Protein AF-A0A661CQ89-F1 (afdb_monomer_lite)

Foldseek 3Di:
DPPQQFDDDDLVPDDDDPDVVLSVLSVVLSVLLVVLLVLLVVQVVDPDDDPVSLVVNLVSLVVSLVSLVVSLVVVLVVCVVVVPVCSVVVNVVSVVVSVLSVVLSVVCVVPVDSVSVNCCSGPPPPD

Structure (mmCIF, N/CA/C/O backbone):
data_AF-A0A661CQ89-F1
#
_entry.id   AF-A0A661CQ89-F1
#
loop_
_atom_site.group_PDB
_atom_site.id
_atom_site.type_symbol
_atom_site.label_atom_id
_atom_site.label_alt_id
_atom_site.label_comp_id
_atom_site.label_asym_id
_atom_site.label_entity_id
_atom_site.label_seq_id
_atom_site.pdbx_PDB_ins_code
_atom_site.Cartn_x
_atom_site.Cartn_y
_atom_site.Cartn_z
_atom_site.occupancy
_atom_site.B_iso_or_equiv
_atom_site.auth_seq_id
_atom_site.auth_comp_id
_atom_site.auth_asym_id
_atom_site.auth_atom_id
_atom_site.pdbx_PDB_model_num
ATOM 1 N N . MET A 1 1 ? 3.550 -19.348 -20.493 1.00 33.25 1 MET A N 1
ATOM 2 C CA . MET A 1 1 ? 2.764 -18.120 -20.273 1.00 33.25 1 MET A CA 1
ATOM 3 C C . MET A 1 1 ? 1.531 -18.512 -19.484 1.00 33.25 1 MET A C 1
ATOM 5 O O . MET A 1 1 ? 0.533 -18.912 -20.067 1.00 33.25 1 MET A O 1
ATOM 9 N N . THR A 1 2 ? 1.651 -18.551 -18.161 1.00 31.69 2 THR A N 1
ATOM 10 C CA . THR A 1 2 ? 0.507 -18.714 -17.262 1.00 31.69 2 THR A CA 1
ATOM 11 C C . THR A 1 2 ? -0.196 -17.372 -17.202 1.00 31.69 2 THR A C 1
ATOM 13 O O . THR A 1 2 ? 0.396 -16.372 -16.814 1.00 31.69 2 THR A O 1
ATOM 16 N N . THR A 1 3 ? -1.432 -17.326 -17.677 1.00 38.25 3 THR A N 1
ATOM 17 C CA . THR A 1 3 ? -2.304 -16.169 -17.514 1.00 38.25 3 THR A CA 1
ATOM 18 C C . THR A 1 3 ? -2.627 -16.090 -16.022 1.00 38.25 3 THR A C 1
ATOM 20 O O . THR A 1 3 ? -3.509 -16.807 -15.559 1.00 38.25 3 THR A O 1
ATOM 23 N N . SER A 1 4 ? -1.855 -15.324 -15.243 1.00 46.94 4 SER A N 1
ATOM 24 C CA . SER A 1 4 ? -2.225 -15.032 -13.855 1.00 46.94 4 SER A CA 1
ATOM 25 C C . SER A 1 4 ? -3.585 -14.348 -13.881 1.00 46.94 4 SER A C 1
ATOM 27 O O . SER A 1 4 ? -3.779 -13.352 -14.584 1.00 46.94 4 SER A O 1
ATOM 29 N N . THR A 1 5 ? -4.555 -14.938 -13.189 1.00 48.75 5 THR A N 1
ATOM 30 C CA . THR A 1 5 ? -5.896 -14.379 -13.036 1.00 48.75 5 THR A CA 1
ATOM 31 C C . THR A 1 5 ? -5.768 -13.074 -12.261 1.00 48.75 5 THR A C 1
ATOM 33 O O . THR A 1 5 ? -5.693 -13.096 -11.041 1.00 48.75 5 THR A O 1
ATOM 36 N N . ARG A 1 6 ? -5.698 -11.938 -12.964 1.00 60.28 6 ARG A N 1
ATOM 37 C CA . ARG A 1 6 ? -5.668 -10.617 -12.327 1.00 60.28 6 ARG A CA 1
ATOM 38 C C . ARG A 1 6 ? -6.976 -10.411 -11.566 1.00 60.28 6 ARG A C 1
ATOM 40 O O . ARG A 1 6 ? -8.046 -10.477 -12.179 1.00 60.28 6 ARG A O 1
ATOM 47 N N . ILE A 1 7 ? -6.899 -10.156 -10.262 1.00 62.41 7 ILE A N 1
ATOM 48 C CA . ILE A 1 7 ? -8.059 -9.727 -9.479 1.00 62.41 7 ILE A CA 1
ATOM 49 C C . ILE A 1 7 ? -8.592 -8.417 -10.081 1.00 62.41 7 ILE A C 1
ATOM 51 O O . ILE A 1 7 ? -7.861 -7.442 -10.251 1.00 62.41 7 ILE A O 1
ATOM 55 N N . ILE A 1 8 ? -9.879 -8.400 -10.446 1.00 59.06 8 ILE A N 1
ATOM 56 C CA . ILE A 1 8 ? -10.571 -7.168 -10.839 1.00 59.06 8 ILE A CA 1
ATOM 57 C C . ILE A 1 8 ? -11.064 -6.500 -9.558 1.00 59.06 8 ILE A C 1
ATOM 59 O O . ILE A 1 8 ? -12.026 -6.953 -8.941 1.00 59.06 8 ILE A O 1
ATOM 63 N N . LEU A 1 9 ? -10.395 -5.416 -9.181 1.00 66.50 9 LEU A N 1
ATOM 64 C CA . LEU A 1 9 ? -10.698 -4.619 -7.998 1.00 66.50 9 LEU A CA 1
ATOM 65 C C . LEU A 1 9 ? -11.879 -3.682 -8.268 1.00 66.50 9 LEU A C 1
ATOM 67 O O . LEU A 1 9 ? -11.762 -2.738 -9.055 1.00 66.50 9 LEU A O 1
ATOM 71 N N . ASN A 1 10 ? -13.009 -3.917 -7.602 1.00 66.38 10 ASN A N 1
ATOM 72 C CA . ASN A 1 10 ? -14.182 -3.048 -7.660 1.00 66.38 10 ASN A CA 1
ATOM 73 C C . ASN A 1 10 ? -14.523 -2.546 -6.257 1.00 66.38 10 ASN A C 1
ATOM 75 O O . ASN A 1 10 ? -14.658 -3.341 -5.338 1.00 66.38 10 ASN A O 1
ATOM 79 N N . ALA A 1 11 ? -14.738 -1.240 -6.097 1.00 70.00 11 ALA A N 1
ATOM 80 C CA . ALA A 1 11 ? -15.145 -0.662 -4.811 1.00 70.00 11 ALA A CA 1
ATOM 81 C C . ALA A 1 11 ? -16.410 -1.291 -4.230 1.00 70.00 11 ALA A C 1
ATOM 83 O O . ALA A 1 11 ? -16.524 -1.445 -3.019 1.00 70.00 11 ALA A O 1
ATOM 84 N N . ASP A 1 12 ? -17.310 -1.741 -5.099 1.00 69.69 12 ASP A N 1
ATOM 85 C CA . ASP A 1 12 ? -18.550 -2.400 -4.704 1.00 69.69 12 ASP A CA 1
ATOM 86 C C . ASP A 1 12 ? -18.333 -3.767 -4.022 1.00 69.69 12 ASP A C 1
ATOM 88 O O . ASP A 1 12 ? -19.281 -4.321 -3.467 1.00 69.69 12 ASP A O 1
ATOM 92 N N . THR A 1 13 ? -17.115 -4.332 -4.056 1.00 71.06 13 THR A N 1
ATOM 93 C CA . THR A 1 13 ? -16.781 -5.580 -3.345 1.00 71.06 13 THR A CA 1
ATOM 94 C C . THR A 1 13 ? -16.258 -5.347 -1.932 1.00 71.06 13 THR A C 1
ATOM 96 O O . THR A 1 13 ? -16.167 -6.311 -1.174 1.00 71.06 13 THR A O 1
ATOM 99 N N . ILE A 1 14 ? -15.930 -4.105 -1.556 1.00 77.50 14 ILE A N 1
ATOM 100 C CA . ILE A 1 14 ? -15.524 -3.775 -0.187 1.00 77.50 14 ILE A CA 1
ATOM 101 C C . ILE A 1 14 ? -16.781 -3.539 0.665 1.00 77.50 14 ILE A C 1
ATOM 103 O O . ILE A 1 14 ? -17.638 -2.734 0.282 1.00 77.50 14 ILE A O 1
ATOM 107 N N . PRO A 1 15 ? -16.921 -4.212 1.826 1.00 79.44 15 PRO A N 1
ATOM 108 C CA . PRO A 1 15 ? -18.024 -3.961 2.741 1.00 79.44 15 PRO A CA 1
ATOM 109 C C . PRO A 1 15 ? -18.091 -2.487 3.141 1.00 79.44 15 PRO A C 1
ATOM 111 O O . PRO A 1 15 ? -17.122 -1.911 3.634 1.00 79.44 15 PRO A O 1
ATOM 114 N N . ARG A 1 16 ? -19.264 -1.877 2.954 1.00 86.44 16 ARG A N 1
ATOM 115 C CA . ARG A 1 16 ? -19.502 -0.519 3.435 1.00 86.44 16 ARG A CA 1
ATOM 116 C C . ARG A 1 16 ? -19.736 -0.514 4.937 1.00 86.44 16 ARG A C 1
ATOM 118 O O . ARG A 1 16 ? -20.432 -1.378 5.467 1.00 86.44 16 ARG A O 1
ATOM 125 N N . VAL A 1 17 ? -19.211 0.513 5.588 1.00 85.44 17 VAL A N 1
ATOM 126 C CA . VAL A 1 17 ? -19.436 0.800 7.008 1.00 85.44 17 VAL A CA 1
ATOM 127 C C . VAL A 1 17 ? -20.270 2.069 7.170 1.00 85.44 17 VAL A C 1
ATOM 129 O O . VAL A 1 17 ? -20.392 2.865 6.239 1.00 85.44 17 VAL A O 1
ATOM 132 N N . ASP A 1 18 ? -20.823 2.293 8.361 1.00 86.75 18 ASP A N 1
ATOM 133 C CA . ASP A 1 18 ? -21.682 3.455 8.652 1.00 86.75 18 ASP A CA 1
ATOM 134 C C . ASP A 1 18 ? -20.931 4.802 8.651 1.00 86.75 18 ASP A C 1
ATOM 136 O O . ASP A 1 18 ? -21.538 5.865 8.775 1.00 86.75 18 ASP A O 1
ATOM 140 N N . ILE A 1 19 ? -19.603 4.773 8.526 1.00 85.69 19 ILE A N 1
ATOM 141 C CA . ILE A 1 19 ? -18.739 5.948 8.595 1.00 85.69 19 ILE A CA 1
ATOM 142 C C . ILE A 1 19 ? -18.254 6.308 7.186 1.00 85.69 19 ILE A C 1
ATOM 144 O O . ILE A 1 19 ? -17.402 5.634 6.608 1.00 85.69 19 ILE A O 1
ATOM 148 N N . ASP A 1 20 ? -18.771 7.410 6.640 1.00 88.94 20 ASP A N 1
ATOM 149 C CA . ASP A 1 20 ? -18.501 7.833 5.258 1.00 88.94 20 ASP A CA 1
ATOM 150 C C . ASP A 1 20 ? -17.017 8.035 4.951 1.00 88.94 20 ASP A C 1
ATOM 152 O O . ASP A 1 20 ? -16.572 7.693 3.856 1.00 88.94 20 ASP A O 1
ATOM 156 N N . PHE A 1 21 ? -16.231 8.555 5.901 1.00 87.81 21 PHE A N 1
ATOM 157 C CA . PHE A 1 21 ? -14.807 8.763 5.646 1.00 87.81 21 PHE A CA 1
ATOM 158 C C . PHE A 1 21 ? -14.079 7.430 5.397 1.00 87.81 21 PHE A C 1
ATOM 160 O O . PHE A 1 21 ? -13.241 7.393 4.507 1.00 87.81 21 PHE A O 1
ATOM 167 N N . MET A 1 22 ? -14.415 6.353 6.124 1.00 89.06 22 MET A N 1
ATOM 168 C CA . MET A 1 22 ? -13.784 5.035 5.944 1.00 89.06 22 MET A CA 1
ATOM 169 C C . MET A 1 22 ? -14.117 4.472 4.561 1.00 89.06 22 MET A C 1
ATOM 171 O O . MET A 1 22 ? -13.233 4.027 3.838 1.00 89.06 22 MET A O 1
ATOM 175 N N . ASN A 1 23 ? -15.383 4.591 4.141 1.00 90.44 23 ASN A N 1
ATOM 176 C CA . ASN A 1 23 ? -15.796 4.196 2.794 1.00 90.44 23 ASN A CA 1
ATOM 177 C C . ASN A 1 23 ? -15.014 4.956 1.712 1.00 90.44 23 ASN A C 1
ATOM 179 O O . ASN A 1 23 ? -14.566 4.353 0.742 1.00 90.44 23 ASN A O 1
ATOM 183 N N . ASN A 1 24 ? -14.840 6.271 1.874 1.00 91.62 24 ASN A N 1
ATOM 184 C CA . ASN A 1 24 ? -14.078 7.076 0.920 1.00 91.62 24 ASN A CA 1
ATOM 185 C C . ASN A 1 24 ? -12.599 6.669 0.898 1.00 91.62 24 ASN A C 1
ATOM 187 O O . ASN A 1 24 ? -12.035 6.540 -0.183 1.00 91.62 24 ASN A O 1
ATOM 191 N N . THR A 1 25 ? -11.995 6.410 2.061 1.00 92.44 25 THR A N 1
ATOM 192 C CA . THR A 1 25 ? -10.606 5.944 2.165 1.00 92.44 25 THR A CA 1
ATOM 193 C C . THR A 1 25 ? -10.399 4.601 1.459 1.00 92.44 25 THR A C 1
ATOM 195 O O . THR A 1 25 ? -9.451 4.476 0.690 1.00 92.44 25 THR A O 1
ATOM 198 N N . HIS A 1 26 ? -11.319 3.642 1.596 1.00 90.62 26 HIS A N 1
ATOM 199 C CA . HIS A 1 26 ? -11.249 2.379 0.847 1.00 90.62 26 HIS A CA 1
ATOM 200 C C . HIS A 1 26 ? -11.355 2.575 -0.674 1.00 90.62 26 HIS A C 1
ATOM 202 O O . HIS A 1 26 ? -10.652 1.921 -1.443 1.00 90.62 26 HIS A O 1
ATOM 208 N N . VAL A 1 27 ? -12.221 3.487 -1.135 1.00 91.38 27 VAL A N 1
ATOM 209 C CA . VAL A 1 27 ? -12.324 3.811 -2.569 1.00 91.38 27 VAL A CA 1
ATOM 210 C C . VAL A 1 27 ? -11.034 4.450 -3.077 1.00 91.38 27 VAL A C 1
ATOM 212 O O . VAL A 1 27 ? -10.553 4.075 -4.144 1.00 91.38 27 VAL A O 1
ATOM 215 N N . GLU A 1 28 ? -10.466 5.394 -2.324 1.00 92.75 28 GLU A N 1
ATOM 216 C CA . GLU A 1 28 ? -9.181 6.015 -2.657 1.00 92.75 28 GLU A CA 1
ATOM 217 C C . GLU A 1 28 ? -8.081 4.963 -2.809 1.00 92.75 28 GLU A C 1
ATOM 219 O O . GLU A 1 28 ? -7.351 4.998 -3.799 1.00 92.75 28 GLU A O 1
ATOM 224 N N . GLU A 1 29 ? -7.998 4.011 -1.878 1.00 92.38 29 GLU A N 1
ATOM 225 C CA . GLU A 1 29 ? -6.998 2.944 -1.911 1.00 92.38 29 GLU A CA 1
ATOM 226 C C . GLU A 1 29 ? -7.143 2.063 -3.160 1.00 92.38 29 GLU A C 1
ATOM 228 O O . GLU A 1 29 ? -6.165 1.831 -3.872 1.00 92.38 29 GLU A O 1
ATOM 233 N N . ILE A 1 30 ? -8.368 1.660 -3.518 1.00 91.56 30 ILE A N 1
ATOM 234 C CA . ILE A 1 30 ? -8.617 0.907 -4.758 1.00 91.56 30 ILE A CA 1
ATOM 235 C C . ILE A 1 30 ? -8.137 1.665 -5.991 1.00 91.56 30 ILE A C 1
ATOM 237 O O . ILE A 1 30 ? -7.546 1.062 -6.889 1.00 91.56 30 ILE A O 1
ATOM 241 N N . GLU A 1 31 ? -8.397 2.968 -6.075 1.00 92.56 31 GLU A N 1
ATOM 242 C CA . GLU A 1 31 ? -7.938 3.754 -7.218 1.00 92.56 31 GLU A CA 1
ATOM 243 C C . GLU A 1 31 ? -6.406 3.862 -7.244 1.00 92.56 31 GLU A C 1
ATOM 245 O O . GLU A 1 31 ? -5.815 3.741 -8.318 1.00 92.56 31 GLU A O 1
ATOM 250 N N . MET A 1 32 ? -5.737 3.982 -6.088 1.00 94.88 32 MET A N 1
ATOM 251 C CA . MET A 1 32 ? -4.268 3.926 -6.025 1.00 94.88 32 MET A CA 1
ATOM 252 C C . MET A 1 32 ? -3.726 2.593 -6.547 1.00 94.88 32 MET A C 1
ATOM 254 O O . MET A 1 32 ? -2.815 2.589 -7.379 1.00 94.88 32 MET A O 1
ATOM 258 N N . VAL A 1 33 ? -4.314 1.469 -6.131 1.00 93.69 33 VAL A N 1
ATOM 259 C CA . VAL A 1 33 ? -3.873 0.138 -6.571 1.00 93.69 33 VAL A CA 1
ATOM 260 C C . VAL A 1 33 ? -4.180 -0.104 -8.047 1.00 93.69 33 VAL A C 1
ATOM 262 O O . VAL A 1 33 ? -3.370 -0.702 -8.752 1.00 93.69 33 VAL A O 1
ATOM 265 N N . LYS A 1 34 ? -5.301 0.407 -8.571 1.00 92.44 34 LYS A N 1
ATOM 266 C CA . LYS A 1 34 ? -5.596 0.352 -10.012 1.00 92.44 34 LYS A CA 1
ATOM 267 C C . LYS A 1 34 ? -4.554 1.095 -10.837 1.00 92.44 34 LYS A C 1
ATOM 269 O O . LYS A 1 34 ? -4.129 0.576 -11.869 1.00 92.44 34 LYS A O 1
ATOM 274 N N . GLU A 1 35 ? -4.155 2.295 -10.418 1.00 94.50 35 GLU A N 1
ATOM 275 C CA . GLU A 1 35 ? -3.110 3.046 -11.119 1.00 94.50 35 GLU A CA 1
ATOM 276 C C . GLU A 1 35 ? -1.753 2.338 -11.020 1.00 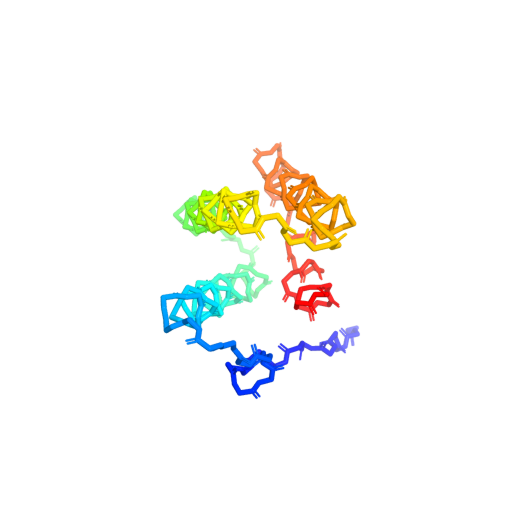94.50 35 GLU A C 1
ATOM 278 O O . GLU A 1 35 ? -1.100 2.144 -12.047 1.00 94.50 35 GLU A O 1
ATOM 283 N N . LEU A 1 36 ? -1.372 1.839 -9.837 1.00 96.06 36 LEU A N 1
ATOM 284 C CA . LEU A 1 36 ? -0.166 1.021 -9.675 1.00 96.06 36 LEU A CA 1
ATOM 285 C C . LEU A 1 36 ? -0.200 -0.224 -10.573 1.00 96.06 36 LEU A C 1
ATOM 287 O O . LEU A 1 36 ? 0.776 -0.516 -11.256 1.00 96.06 36 LEU A O 1
ATOM 291 N N . GLY A 1 37 ? -1.330 -0.928 -10.645 1.00 94.25 37 GLY A N 1
ATOM 292 C CA . GLY A 1 37 ? -1.495 -2.105 -11.496 1.00 94.25 37 GLY A CA 1
ATOM 293 C C . GLY A 1 37 ? -1.279 -1.805 -12.983 1.00 94.25 37 GLY A C 1
ATOM 294 O O . GLY A 1 37 ? -0.699 -2.621 -13.699 1.00 94.25 37 GLY A O 1
ATOM 295 N N . LYS A 1 38 ? -1.677 -0.619 -13.465 1.00 94.50 38 LYS A N 1
ATOM 296 C CA . LYS A 1 38 ? -1.372 -0.194 -14.844 1.00 94.50 38 LYS A CA 1
ATOM 297 C C . LYS A 1 38 ? 0.129 0.012 -15.046 1.00 94.50 38 LYS A C 1
ATOM 299 O O . LYS A 1 38 ? 0.651 -0.435 -16.066 1.00 94.50 38 LYS A O 1
ATOM 304 N N . LEU A 1 39 ? 0.807 0.648 -14.088 1.00 95.88 39 LEU A N 1
ATOM 305 C CA . LEU A 1 39 ? 2.258 0.860 -14.136 1.00 95.88 39 LEU A CA 1
ATOM 306 C C . LEU A 1 39 ? 3.014 -0.473 -14.127 1.00 95.88 39 LEU A C 1
ATOM 308 O O . LEU A 1 39 ? 3.885 -0.684 -14.964 1.00 95.88 39 LEU A O 1
ATOM 312 N N . VAL A 1 40 ? 2.632 -1.399 -13.243 1.00 95.19 40 VAL A N 1
ATOM 313 C CA . VAL A 1 40 ? 3.221 -2.744 -13.151 1.00 95.19 40 VAL A CA 1
ATOM 314 C C . VAL A 1 40 ? 3.042 -3.507 -14.463 1.00 95.19 40 VAL A C 1
ATOM 316 O O . VAL A 1 40 ? 4.009 -4.050 -14.991 1.00 95.19 40 VAL A O 1
ATOM 319 N N . ALA A 1 41 ? 1.833 -3.504 -15.035 1.00 93.00 41 ALA A N 1
ATOM 320 C CA . ALA A 1 41 ? 1.578 -4.176 -16.306 1.00 93.00 41 ALA A CA 1
ATOM 321 C C . ALA A 1 41 ? 2.414 -3.578 -17.453 1.00 93.00 41 ALA A C 1
ATOM 323 O O . ALA A 1 41 ? 3.012 -4.324 -18.225 1.00 93.00 41 ALA A O 1
ATOM 324 N N . ALA A 1 42 ? 2.503 -2.246 -17.538 1.00 92.94 42 ALA A N 1
ATOM 325 C CA . ALA A 1 42 ? 3.327 -1.574 -18.540 1.00 92.94 42 ALA A CA 1
ATOM 326 C C . ALA A 1 42 ? 4.824 -1.888 -18.368 1.00 92.94 42 ALA A C 1
ATOM 328 O O . ALA A 1 42 ? 5.522 -2.127 -19.353 1.00 92.94 42 ALA A O 1
ATOM 329 N N . TYR A 1 43 ? 5.304 -1.945 -17.122 1.00 94.75 43 TYR A N 1
ATOM 330 C CA . TYR A 1 43 ? 6.688 -2.286 -16.796 1.00 94.75 43 TYR A CA 1
ATOM 331 C C . TYR A 1 43 ? 7.037 -3.725 -17.196 1.00 94.75 43 TYR A C 1
ATOM 333 O O . TYR A 1 43 ? 8.104 -3.952 -17.759 1.00 94.75 43 TYR A O 1
ATOM 341 N N . GLN A 1 44 ? 6.132 -4.685 -16.968 1.00 92.25 44 GLN A N 1
ATOM 342 C CA . GLN A 1 44 ? 6.313 -6.084 -17.383 1.00 92.25 44 GLN A CA 1
ATOM 343 C C . GLN A 1 44 ? 6.322 -6.263 -18.909 1.00 92.25 44 GLN A C 1
ATOM 345 O O . GLN A 1 44 ? 7.057 -7.107 -19.424 1.00 92.25 44 GLN A O 1
ATOM 350 N N . ASP A 1 45 ? 5.526 -5.476 -19.636 1.00 91.06 45 ASP A N 1
ATOM 351 C CA . ASP A 1 45 ? 5.469 -5.524 -21.103 1.00 91.06 45 ASP A CA 1
ATOM 352 C C . ASP A 1 45 ? 6.677 -4.822 -21.767 1.00 91.06 45 ASP A C 1
ATOM 354 O O . ASP A 1 45 ? 6.927 -4.995 -22.966 1.00 91.06 45 ASP A O 1
ATOM 358 N N . SER A 1 46 ? 7.451 -4.039 -21.006 1.00 89.75 46 SER A N 1
ATOM 359 C CA . SER A 1 46 ? 8.624 -3.314 -21.498 1.00 89.75 46 SER A CA 1
ATOM 360 C C . SER A 1 46 ? 9.862 -4.209 -21.578 1.00 89.75 46 SER A C 1
ATOM 362 O O . SER A 1 46 ? 10.314 -4.790 -20.595 1.00 89.75 46 SER A O 1
ATOM 364 N N . ALA A 1 47 ? 10.483 -4.276 -22.760 1.00 86.50 47 ALA A N 1
ATOM 365 C CA . ALA A 1 47 ? 11.718 -5.040 -22.955 1.00 86.50 47 ALA A CA 1
ATOM 366 C C . ALA A 1 47 ? 12.925 -4.437 -22.212 1.00 86.50 47 ALA A C 1
ATOM 368 O O . ALA A 1 47 ? 13.850 -5.169 -21.868 1.00 86.50 47 ALA A O 1
ATOM 369 N N . MET A 1 48 ? 12.932 -3.114 -22.006 1.00 90.25 48 MET A N 1
ATOM 370 C CA . MET A 1 48 ? 13.945 -2.379 -21.243 1.00 90.25 48 MET A CA 1
ATOM 371 C C . MET A 1 48 ? 13.272 -1.204 -20.520 1.00 90.25 48 MET A C 1
ATOM 373 O O . MET A 1 48 ? 13.154 -0.126 -21.112 1.00 90.25 48 MET A O 1
ATOM 377 N N . PRO A 1 49 ? 12.834 -1.397 -19.266 1.00 90.69 49 PRO A N 1
ATOM 378 C CA . PRO A 1 49 ? 12.224 -0.336 -18.482 1.00 90.69 49 PRO A CA 1
ATOM 379 C C . PRO A 1 49 ? 13.177 0.841 -18.259 1.00 90.69 49 PRO A C 1
ATOM 381 O O . PRO A 1 49 ? 14.384 0.680 -18.055 1.00 90.69 49 PRO A O 1
ATOM 384 N N . THR A 1 50 ? 12.629 2.045 -18.310 1.00 95.12 50 THR A N 1
ATOM 385 C CA . THR A 1 50 ? 13.353 3.292 -18.095 1.00 95.12 50 THR A CA 1
ATOM 386 C C . THR A 1 50 ? 13.430 3.637 -16.611 1.00 95.12 50 THR A C 1
ATOM 388 O O . THR A 1 50 ? 12.572 3.268 -15.814 1.00 95.12 50 THR A O 1
ATOM 391 N N . ILE A 1 51 ? 14.419 4.458 -16.245 1.00 95.19 51 ILE A N 1
ATOM 392 C CA . ILE A 1 51 ? 14.540 5.011 -14.885 1.00 95.19 51 ILE A CA 1
ATOM 393 C C . ILE A 1 51 ? 13.270 5.785 -14.484 1.00 95.19 51 ILE A C 1
ATOM 395 O O . ILE A 1 51 ? 12.903 5.796 -13.313 1.00 95.19 51 ILE A O 1
ATOM 399 N N . SER A 1 52 ? 12.592 6.428 -15.444 1.00 96.25 52 SER A N 1
ATOM 400 C CA . SER A 1 52 ? 11.337 7.141 -15.176 1.00 96.25 52 SER A CA 1
ATOM 401 C C . SER A 1 52 ? 10.234 6.177 -14.750 1.00 96.25 52 SER A C 1
ATOM 403 O O . SER A 1 52 ? 9.612 6.402 -13.719 1.00 96.25 52 SER A O 1
ATOM 405 N N . GLU A 1 53 ? 10.044 5.080 -15.486 1.00 94.88 53 GLU A N 1
ATOM 406 C CA . GLU A 1 53 ? 9.042 4.056 -15.158 1.00 94.88 53 GLU A CA 1
ATOM 407 C C . GLU A 1 53 ? 9.342 3.393 -13.807 1.00 94.88 53 GLU A C 1
ATOM 409 O O . GLU A 1 53 ? 8.440 3.231 -12.987 1.00 94.88 53 GLU A O 1
ATOM 414 N N . THR A 1 54 ? 10.617 3.092 -13.519 1.00 96.81 54 THR A N 1
ATOM 415 C CA . THR A 1 54 ? 11.028 2.595 -12.196 1.00 96.81 54 THR A CA 1
ATOM 416 C C . THR A 1 54 ? 10.649 3.588 -11.089 1.00 96.81 54 THR A C 1
ATOM 418 O O . THR A 1 54 ? 10.057 3.201 -10.085 1.00 96.81 54 THR A O 1
ATOM 421 N N . ASN A 1 55 ? 10.929 4.883 -11.276 1.00 97.81 55 ASN A N 1
ATOM 422 C CA . ASN A 1 55 ? 10.616 5.914 -10.283 1.00 97.81 55 ASN A CA 1
ATOM 423 C C . ASN A 1 55 ? 9.109 6.134 -10.092 1.00 97.81 55 ASN A C 1
ATOM 425 O O . ASN A 1 55 ? 8.686 6.493 -8.993 1.00 97.81 55 ASN A O 1
ATOM 429 N N . GLU A 1 56 ? 8.295 5.970 -11.135 1.00 98.00 56 GLU A N 1
ATOM 430 C CA . GLU A 1 56 ? 6.833 6.081 -11.042 1.00 98.00 56 GLU A CA 1
ATOM 431 C C . GLU A 1 56 ? 6.235 4.955 -10.192 1.00 98.00 56 GLU A C 1
ATOM 433 O O . GLU A 1 56 ? 5.372 5.216 -9.348 1.00 98.00 56 GLU A O 1
ATOM 438 N N . ILE A 1 57 ? 6.737 3.726 -10.348 1.00 98.00 57 ILE A N 1
ATOM 439 C CA . ILE A 1 57 ? 6.349 2.593 -9.498 1.00 98.00 57 ILE A CA 1
ATOM 440 C C . ILE A 1 57 ? 6.785 2.836 -8.054 1.00 98.00 57 ILE A C 1
ATOM 442 O O . ILE A 1 57 ? 5.959 2.703 -7.154 1.00 98.00 57 ILE A O 1
ATOM 446 N N . THR A 1 58 ? 8.035 3.260 -7.826 1.00 98.38 58 THR A N 1
ATOM 447 C CA . THR A 1 58 ? 8.536 3.573 -6.475 1.00 98.38 58 THR A CA 1
ATOM 448 C C . THR A 1 58 ? 7.645 4.591 -5.767 1.00 98.38 58 THR A C 1
ATOM 450 O O . THR A 1 58 ? 7.168 4.330 -4.667 1.00 98.38 58 THR A O 1
ATOM 453 N N . GLN A 1 59 ? 7.344 5.718 -6.419 1.00 98.50 59 GLN A N 1
ATOM 454 C CA . GLN A 1 59 ? 6.486 6.756 -5.838 1.00 98.50 59 GLN A CA 1
ATOM 455 C C . GLN A 1 59 ? 5.059 6.259 -5.582 1.00 98.50 59 GLN A C 1
ATOM 457 O O . GLN A 1 59 ? 4.446 6.635 -4.584 1.00 98.50 59 GLN A O 1
ATOM 462 N N . SER A 1 60 ? 4.516 5.424 -6.471 1.00 98.38 60 SER A N 1
ATOM 463 C CA . SER A 1 60 ? 3.165 4.873 -6.313 1.00 98.38 60 SER A CA 1
ATOM 464 C C . SER A 1 60 ? 3.082 3.894 -5.140 1.00 98.38 60 SER A C 1
ATOM 466 O O . SER A 1 60 ? 2.126 3.951 -4.372 1.00 98.38 60 SER A O 1
ATOM 468 N N . LEU A 1 61 ? 4.102 3.051 -4.962 1.00 98.44 61 LEU A N 1
ATOM 469 C CA . LEU A 1 61 ? 4.222 2.126 -3.834 1.00 98.44 61 LEU A CA 1
ATOM 470 C C . LEU A 1 61 ? 4.373 2.855 -2.499 1.00 98.44 61 LEU A C 1
ATOM 472 O O . LEU A 1 61 ? 3.663 2.543 -1.548 1.00 98.44 61 LEU A O 1
ATOM 476 N N . GLU A 1 62 ? 5.260 3.849 -2.434 1.00 98.44 62 GLU A N 1
ATOM 477 C CA . GLU A 1 62 ? 5.469 4.659 -1.227 1.00 98.44 62 GLU A CA 1
ATOM 478 C C . GLU A 1 62 ? 4.202 5.426 -0.844 1.00 98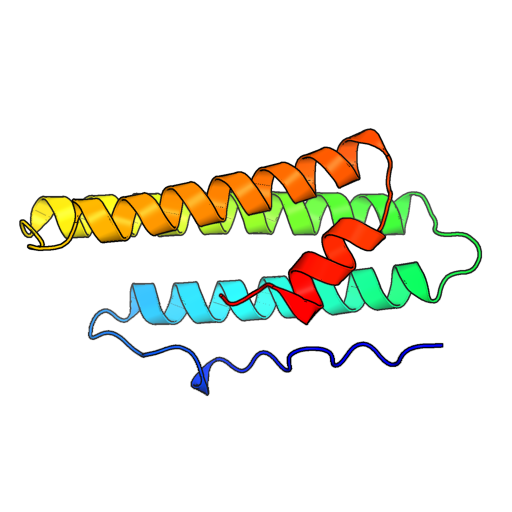.44 62 GLU A C 1
ATOM 480 O O . GLU A 1 62 ? 3.816 5.452 0.324 1.00 98.44 62 GLU A O 1
ATOM 485 N N . LYS A 1 63 ? 3.516 6.007 -1.836 1.00 98.50 63 LYS A N 1
ATOM 486 C CA . LYS A 1 63 ? 2.251 6.709 -1.619 1.00 98.50 63 LYS A CA 1
ATOM 487 C C . LYS A 1 63 ? 1.166 5.772 -1.099 1.00 98.50 63 LYS A C 1
ATOM 489 O O . LYS A 1 63 ? 0.420 6.168 -0.207 1.00 98.50 63 LYS A O 1
ATOM 494 N N . TRP A 1 64 ? 1.058 4.572 -1.667 1.00 98.00 64 TRP A N 1
ATOM 495 C CA . TRP A 1 64 ? 0.080 3.592 -1.215 1.00 98.00 64 TRP A CA 1
ATOM 496 C C . TRP A 1 64 ? 0.390 3.154 0.222 1.00 98.00 64 TRP A C 1
ATOM 498 O O . TRP A 1 64 ? -0.491 3.256 1.065 1.00 98.00 64 TRP A O 1
ATOM 508 N N . LEU A 1 65 ? 1.646 2.814 0.543 1.00 98.38 65 LEU A N 1
ATOM 509 C CA . LEU A 1 65 ? 2.040 2.405 1.899 1.00 98.38 65 LEU A CA 1
ATOM 510 C C . LEU A 1 65 ? 1.724 3.490 2.931 1.00 98.38 65 LEU A C 1
ATOM 512 O O . LEU A 1 65 ? 1.086 3.218 3.943 1.00 98.38 65 LEU A O 1
ATOM 516 N N . GLN A 1 66 ? 2.091 4.737 2.635 1.00 98.38 66 GLN A N 1
ATOM 517 C CA . GLN A 1 66 ? 1.798 5.867 3.512 1.00 98.38 66 GLN A CA 1
ATOM 518 C C . GLN A 1 66 ? 0.285 6.087 3.702 1.00 98.38 66 GLN A C 1
ATOM 520 O O . GLN A 1 66 ? -0.158 6.498 4.778 1.00 98.38 66 GLN A O 1
ATOM 525 N N . HIS A 1 67 ? -0.518 5.866 2.657 1.00 97.50 67 HIS A N 1
ATOM 526 C CA . HIS A 1 67 ? -1.975 5.988 2.737 1.00 97.50 67 HIS A CA 1
ATOM 527 C C . HIS A 1 67 ? -2.572 4.899 3.632 1.00 97.50 67 HIS A C 1
ATOM 529 O O . HIS A 1 67 ? -3.321 5.238 4.550 1.00 97.50 67 HIS A O 1
ATOM 535 N N . THR A 1 68 ? -2.171 3.640 3.443 1.00 96.75 68 THR A N 1
ATOM 536 C CA . THR A 1 68 ? -2.623 2.496 4.247 1.00 96.75 68 THR A CA 1
ATOM 537 C C . THR A 1 68 ? -2.213 2.639 5.719 1.00 96.75 68 THR A C 1
ATOM 539 O O . THR A 1 68 ? -3.032 2.422 6.612 1.00 96.75 68 THR A O 1
ATOM 542 N N . GLU A 1 69 ? -0.990 3.104 6.009 1.00 98.25 69 GLU A N 1
ATOM 543 C CA . GLU A 1 69 ? -0.543 3.408 7.380 1.00 98.25 69 GLU A CA 1
ATOM 544 C C . GLU A 1 69 ? -1.455 4.443 8.058 1.00 98.25 69 GLU A C 1
ATOM 546 O O . GLU A 1 69 ? -1.943 4.228 9.172 1.00 98.25 69 GLU A O 1
ATOM 551 N N . ALA A 1 70 ? -1.727 5.558 7.373 1.00 97.44 70 ALA A N 1
ATOM 552 C CA . ALA A 1 70 ? -2.564 6.633 7.901 1.00 97.44 70 ALA A CA 1
ATOM 553 C C . ALA A 1 70 ? -4.036 6.215 8.057 1.00 97.44 70 ALA A C 1
ATOM 555 O O . ALA A 1 70 ? -4.725 6.666 8.982 1.00 97.44 70 ALA A O 1
ATOM 556 N N . HIS A 1 71 ? -4.530 5.368 7.151 1.00 95.62 71 HIS A N 1
ATOM 557 C CA . HIS A 1 71 ? -5.859 4.773 7.222 1.00 95.62 71 HIS A CA 1
ATOM 558 C C . HIS A 1 71 ? -5.985 3.903 8.475 1.00 95.62 71 HIS A C 1
ATOM 560 O O . HIS A 1 71 ? -6.811 4.215 9.341 1.00 95.62 71 HIS A O 1
ATOM 566 N N . PHE A 1 72 ? -5.116 2.906 8.643 1.00 96.69 72 PHE A N 1
ATOM 567 C CA . PHE A 1 72 ? -5.150 2.010 9.799 1.00 96.69 72 PHE A CA 1
ATOM 568 C C . PHE A 1 72 ? -4.903 2.736 11.123 1.00 96.69 72 PHE A C 1
ATOM 570 O O . PHE A 1 72 ? -5.560 2.426 12.118 1.00 96.69 72 PHE A O 1
ATOM 577 N N . GLU A 1 73 ? -4.020 3.740 11.172 1.00 97.62 73 GLU A N 1
ATOM 578 C CA . GLU A 1 73 ? -3.814 4.551 12.379 1.00 97.62 73 GLU A CA 1
ATOM 579 C C . GLU A 1 73 ? -5.112 5.244 12.826 1.00 97.62 73 GLU A C 1
ATOM 581 O O . GLU A 1 73 ? -5.455 5.255 14.020 1.00 97.62 73 GLU A O 1
ATOM 586 N N . ARG A 1 74 ? -5.862 5.800 11.869 1.00 95.88 74 ARG A N 1
ATOM 587 C CA . ARG A 1 74 ? -7.126 6.486 12.139 1.00 95.88 74 ARG A CA 1
ATOM 588 C C . ARG A 1 74 ? -8.201 5.513 12.613 1.00 95.88 74 ARG A C 1
ATOM 590 O O . ARG A 1 74 ? -8.869 5.805 13.605 1.00 95.88 74 ARG A O 1
ATOM 597 N N . GLU A 1 75 ? -8.350 4.364 11.960 1.00 95.44 75 GLU A N 1
ATOM 598 C CA . GLU A 1 75 ? -9.313 3.343 12.391 1.00 95.44 75 GLU A CA 1
ATOM 599 C C . GLU A 1 75 ? -8.970 2.787 13.770 1.00 95.44 75 GLU A C 1
ATOM 601 O O . GLU A 1 75 ? -9.829 2.738 14.651 1.00 95.44 75 GLU A O 1
ATOM 606 N N . ASN A 1 76 ? -7.696 2.468 14.003 1.00 97.19 76 ASN A N 1
ATOM 607 C CA . ASN A 1 76 ? -7.211 2.004 15.296 1.00 97.19 76 ASN A CA 1
ATOM 608 C C . ASN A 1 76 ? -7.499 3.020 16.408 1.00 97.19 76 ASN A C 1
ATOM 610 O O . ASN A 1 76 ? -7.873 2.637 17.517 1.00 97.19 76 ASN A O 1
ATOM 614 N N . THR A 1 77 ? -7.366 4.316 16.122 1.00 96.81 77 THR A N 1
ATOM 615 C CA . THR A 1 77 ? -7.715 5.382 17.070 1.00 96.81 77 THR A CA 1
ATOM 616 C C . THR A 1 77 ? -9.206 5.384 17.389 1.00 96.81 77 THR A C 1
ATOM 618 O O . THR A 1 77 ? -9.565 5.310 18.563 1.00 96.81 77 THR A O 1
ATOM 621 N N . LEU A 1 78 ? -10.069 5.365 16.373 1.00 94.88 78 LEU A N 1
ATOM 622 C CA . LEU A 1 78 ? -11.522 5.368 16.562 1.00 94.88 78 LEU A CA 1
ATOM 623 C C . LEU A 1 78 ? -12.020 4.116 17.288 1.00 94.88 78 LEU A C 1
ATOM 625 O O . LEU A 1 78 ? -12.839 4.213 18.200 1.00 94.88 78 LEU A O 1
ATOM 629 N N . MET A 1 79 ? -11.493 2.941 16.938 1.00 95.88 79 MET A N 1
ATOM 630 C CA . MET A 1 79 ? -11.832 1.687 17.610 1.00 95.88 79 MET A CA 1
ATOM 631 C C . MET A 1 79 ? -11.485 1.726 19.102 1.00 95.88 79 MET A C 1
ATOM 633 O O . MET A 1 79 ? -12.273 1.257 19.925 1.00 95.88 79 MET A O 1
ATOM 637 N N . ARG A 1 80 ? -10.335 2.308 19.473 1.00 97.38 80 ARG A N 1
ATOM 638 C CA . ARG A 1 80 ? -9.963 2.500 20.884 1.00 97.38 80 ARG A CA 1
ATOM 639 C C . ARG A 1 80 ? -10.899 3.478 21.589 1.00 97.38 80 ARG A C 1
ATOM 641 O O . ARG A 1 80 ? -11.333 3.186 22.700 1.00 97.38 80 ARG A O 1
ATOM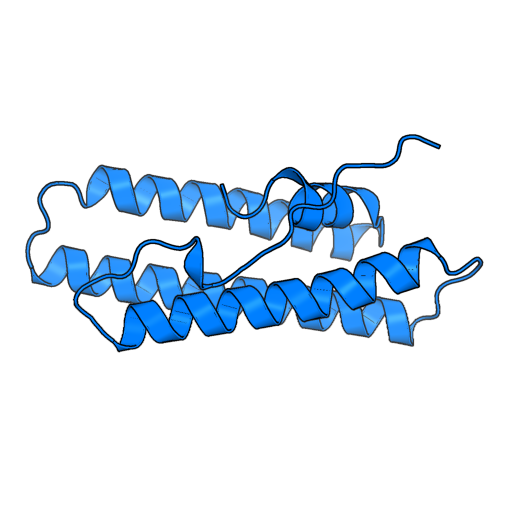 648 N N . GLU A 1 81 ? -11.238 4.599 20.953 1.00 96.75 81 GLU A N 1
ATOM 649 C CA . GLU A 1 81 ? -12.127 5.623 21.524 1.00 96.75 81 GLU A CA 1
ATOM 650 C C . GLU A 1 81 ? -13.513 5.068 21.878 1.00 96.75 81 GLU A C 1
ATOM 652 O O . GLU A 1 81 ? -14.078 5.423 22.915 1.00 96.75 81 GLU A O 1
ATOM 657 N N . ILE A 1 82 ? -14.039 4.152 21.062 1.00 95.38 82 ILE A N 1
ATOM 658 C CA . ILE A 1 82 ? -15.354 3.536 21.288 1.00 95.38 82 ILE A CA 1
ATOM 659 C C . ILE A 1 82 ? -15.296 2.218 22.073 1.00 95.38 82 ILE A C 1
ATOM 661 O O . ILE A 1 82 ? -16.334 1.589 22.269 1.00 95.38 82 ILE A O 1
ATOM 665 N N . ASN A 1 83 ? -14.116 1.793 22.540 1.00 96.75 83 ASN A N 1
ATOM 666 C CA . ASN A 1 83 ? -13.892 0.486 23.175 1.00 96.75 83 ASN A CA 1
ATOM 667 C C . ASN A 1 83 ? -14.420 -0.678 22.320 1.00 96.75 83 ASN A C 1
ATOM 669 O O . ASN A 1 83 ? -15.145 -1.552 22.804 1.00 96.75 83 ASN A O 1
ATOM 673 N N . PHE A 1 84 ? -14.080 -0.670 21.030 1.00 96.00 84 PHE A N 1
ATOM 674 C CA . PHE A 1 84 ? -14.535 -1.677 20.084 1.00 96.00 84 PHE A CA 1
ATOM 675 C C . PHE A 1 84 ? -14.145 -3.090 20.564 1.00 96.00 84 PHE A C 1
ATOM 677 O O . PHE A 1 84 ? -12.952 -3.359 20.741 1.00 96.00 84 PHE A O 1
ATOM 684 N N . PRO A 1 85 ? -15.110 -4.013 20.774 1.00 96.38 85 PRO A N 1
ATOM 685 C CA . PRO A 1 85 ? -14.847 -5.272 21.477 1.00 96.38 85 PRO A CA 1
ATOM 686 C C . PRO A 1 85 ? -13.769 -6.164 20.853 1.00 96.38 85 PRO A C 1
ATOM 688 O O . PRO A 1 85 ? -13.118 -6.917 21.573 1.00 96.38 85 PRO A O 1
ATOM 691 N N . VAL A 1 86 ? -13.572 -6.087 19.532 1.00 95.94 86 VAL A N 1
ATOM 692 C CA . VAL A 1 86 ? -12.604 -6.917 18.793 1.00 95.94 86 VAL A CA 1
ATOM 693 C C . VAL A 1 86 ? -11.378 -6.132 18.312 1.00 95.94 86 VAL A C 1
ATOM 695 O O . VAL A 1 86 ? -10.665 -6.599 17.429 1.00 95.94 86 VAL A O 1
ATOM 698 N N . TYR A 1 87 ? -11.098 -4.972 18.923 1.00 97.06 87 TYR A N 1
ATOM 699 C CA . TYR A 1 87 ? -9.968 -4.101 18.572 1.00 97.06 87 TYR A CA 1
ATOM 700 C C . TYR A 1 87 ? -8.641 -4.857 18.428 1.00 97.06 87 TYR A C 1
ATOM 702 O O . TYR A 1 87 ? -7.986 -4.712 17.408 1.00 97.06 87 TYR A O 1
ATOM 710 N N . LEU A 1 88 ? -8.271 -5.694 19.407 1.00 96.56 88 LEU A N 1
ATOM 711 C CA . LEU A 1 88 ? -6.973 -6.388 19.403 1.00 96.56 88 LEU A CA 1
ATOM 712 C C . LEU A 1 88 ? -6.791 -7.329 18.209 1.00 96.56 88 LEU A C 1
ATOM 714 O O . LEU A 1 88 ? -5.678 -7.486 17.724 1.00 96.56 88 LEU A O 1
ATOM 718 N N . VAL A 1 89 ? -7.874 -7.969 17.764 1.00 97.12 89 VAL A N 1
ATOM 719 C CA . VAL A 1 89 ? -7.829 -8.842 16.587 1.00 97.12 89 VAL A CA 1
ATOM 720 C C . VAL A 1 89 ? -7.706 -7.978 15.338 1.00 97.12 89 VAL A C 1
ATOM 722 O O . VAL A 1 89 ? -6.803 -8.187 14.542 1.00 97.12 89 VAL A O 1
ATOM 725 N N . HIS A 1 90 ? -8.556 -6.958 15.209 1.00 95.69 90 HIS A N 1
ATOM 726 C CA . HIS A 1 90 ? -8.584 -6.104 14.024 1.00 95.69 90 HIS A CA 1
ATOM 727 C C . HIS A 1 90 ? -7.279 -5.318 13.819 1.00 95.69 90 HIS A C 1
ATOM 729 O O . HIS A 1 90 ? -6.755 -5.278 12.713 1.00 95.69 90 HIS A O 1
ATOM 735 N N . SER A 1 91 ? -6.695 -4.761 14.885 1.00 97.38 91 SER A N 1
ATOM 736 C CA . SER A 1 91 ? -5.396 -4.087 14.791 1.00 97.38 91 SER A CA 1
ATOM 737 C C . SER A 1 91 ? -4.258 -5.049 14.440 1.00 97.38 91 SER A C 1
ATOM 739 O O . SER A 1 91 ? -3.298 -4.631 13.808 1.00 97.38 91 SER A O 1
ATOM 741 N N . GLY A 1 92 ? -4.361 -6.326 14.825 1.00 97.69 92 GLY A N 1
ATOM 742 C CA . GLY A 1 92 ? -3.400 -7.352 14.416 1.00 97.69 92 GLY A CA 1
ATOM 743 C C . GLY A 1 92 ? -3.450 -7.639 12.913 1.00 97.69 92 GLY A C 1
ATOM 744 O O . GLY A 1 92 ? -2.404 -7.784 12.289 1.00 97.69 92 GLY A O 1
ATOM 745 N N . GLU A 1 93 ? -4.640 -7.646 12.307 1.00 96.25 93 GLU A N 1
ATOM 746 C CA . GLU A 1 93 ? -4.780 -7.768 10.846 1.00 96.25 93 GLU A CA 1
ATOM 747 C C . GLU A 1 93 ? -4.173 -6.552 10.120 1.00 96.25 93 GLU A C 1
ATOM 749 O O . GLU A 1 93 ? -3.480 -6.718 9.117 1.00 96.25 93 GLU A O 1
ATOM 754 N N . HIS A 1 94 ? -4.342 -5.340 10.670 1.00 96.69 94 HIS A N 1
ATOM 755 C CA . HIS A 1 94 ? -3.675 -4.133 10.164 1.00 96.69 94 HIS A CA 1
ATOM 756 C C . HIS A 1 94 ? -2.146 -4.257 10.186 1.00 96.69 94 HIS A C 1
ATOM 758 O O . HIS A 1 94 ? -1.485 -3.933 9.200 1.00 96.69 94 HIS A O 1
ATOM 764 N N . GLU A 1 95 ? -1.578 -4.736 11.295 1.00 98.06 95 GLU A N 1
ATOM 765 C CA . GLU A 1 95 ? -0.131 -4.946 11.432 1.00 98.06 95 GLU A CA 1
ATOM 766 C C . GLU A 1 95 ? 0.388 -5.972 10.414 1.00 98.06 95 GLU A C 1
ATOM 768 O O . GLU A 1 95 ? 1.374 -5.710 9.728 1.00 98.06 95 GLU A O 1
ATOM 773 N N . ILE A 1 96 ? -0.310 -7.101 10.242 1.00 96.69 96 ILE A N 1
ATOM 774 C CA . ILE A 1 96 ? 0.061 -8.137 9.266 1.00 96.69 96 ILE A CA 1
ATOM 775 C C . ILE A 1 96 ? 0.039 -7.585 7.835 1.00 96.69 96 ILE A C 1
ATOM 777 O O . ILE A 1 96 ? 0.971 -7.833 7.067 1.00 96.69 96 ILE A O 1
ATOM 781 N N . ALA A 1 97 ? -1.007 -6.840 7.471 1.00 95.69 97 ALA A N 1
ATOM 782 C CA . ALA A 1 97 ? -1.130 -6.249 6.143 1.00 95.69 97 ALA A CA 1
ATOM 783 C C . ALA A 1 97 ? -0.016 -5.223 5.867 1.00 95.69 97 ALA A C 1
ATOM 785 O O . ALA A 1 97 ? 0.609 -5.272 4.804 1.00 95.69 97 ALA A O 1
ATOM 786 N N . LEU A 1 98 ? 0.290 -4.346 6.833 1.00 97.69 98 LEU A N 1
ATOM 787 C CA . LEU A 1 98 ? 1.377 -3.368 6.714 1.00 97.69 98 LEU A CA 1
ATOM 788 C C . LEU A 1 98 ? 2.751 -4.029 6.610 1.00 97.69 98 LEU A C 1
ATOM 790 O O . LEU A 1 98 ? 3.551 -3.625 5.768 1.00 97.69 98 LEU A O 1
ATOM 794 N N . ASP A 1 99 ? 3.021 -5.066 7.404 1.00 97.88 99 ASP A N 1
ATOM 795 C CA . ASP A 1 99 ? 4.292 -5.793 7.346 1.00 97.88 99 ASP A CA 1
ATOM 796 C C . ASP A 1 99 ? 4.503 -6.451 5.974 1.00 97.88 99 ASP A C 1
ATOM 798 O O . ASP A 1 99 ? 5.597 -6.384 5.401 1.00 97.88 99 ASP A O 1
ATOM 802 N N . GLN A 1 100 ? 3.452 -7.057 5.410 1.00 97.00 100 GLN A N 1
ATOM 803 C CA . GLN A 1 100 ? 3.498 -7.630 4.062 1.00 97.00 100 GLN A CA 1
ATOM 804 C C . GLN A 1 100 ? 3.769 -6.554 3.008 1.00 97.00 100 GLN A C 1
ATOM 806 O O . GLN A 1 100 ? 4.665 -6.710 2.174 1.00 97.00 100 GLN A O 1
ATOM 811 N N . MET A 1 101 ? 3.026 -5.451 3.072 1.00 97.56 101 MET A N 1
ATOM 812 C CA . MET 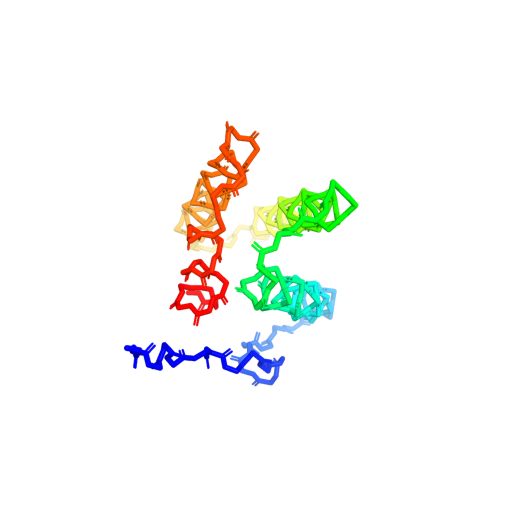A 1 101 ? 3.148 -4.343 2.137 1.00 97.56 101 MET A CA 1
ATOM 813 C C . MET A 1 101 ? 4.541 -3.706 2.188 1.00 97.56 101 MET A C 1
ATOM 815 O O . MET A 1 101 ? 5.201 -3.574 1.156 1.00 97.56 101 MET A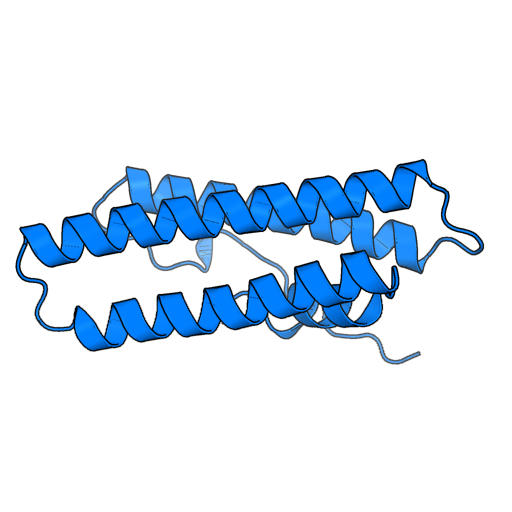 O 1
ATOM 819 N N . ALA A 1 102 ? 5.035 -3.381 3.383 1.00 98.12 102 ALA A N 1
ATOM 820 C CA . ALA A 1 102 ? 6.370 -2.829 3.589 1.00 98.12 102 ALA A CA 1
ATOM 821 C C . ALA A 1 102 ? 7.465 -3.780 3.081 1.00 98.12 102 ALA A C 1
ATOM 823 O O . ALA A 1 102 ? 8.455 -3.332 2.499 1.00 98.12 102 ALA A O 1
ATOM 824 N N . GLY A 1 103 ? 7.274 -5.095 3.238 1.00 98.00 103 GLY A N 1
ATOM 825 C CA . GLY A 1 103 ? 8.154 -6.113 2.667 1.00 98.00 103 GLY A CA 1
ATOM 826 C C . GLY A 1 103 ? 8.238 -6.044 1.139 1.00 98.00 103 GLY A C 1
ATOM 827 O O . GLY A 1 103 ? 9.339 -6.073 0.586 1.00 98.00 103 GLY A O 1
ATOM 828 N N . VAL A 1 104 ? 7.098 -5.892 0.457 1.00 97.75 104 VAL A N 1
ATOM 829 C CA . VAL A 1 104 ? 7.030 -5.748 -1.009 1.00 97.75 104 VAL A CA 1
ATOM 830 C C . VAL A 1 104 ? 7.690 -4.446 -1.470 1.00 97.75 104 VAL A C 1
ATOM 832 O O . VAL A 1 104 ? 8.513 -4.475 -2.387 1.00 97.75 104 VAL A O 1
ATOM 835 N N . VAL A 1 105 ? 7.396 -3.319 -0.811 1.00 98.19 105 VAL A N 1
ATOM 836 C CA . VAL A 1 105 ? 8.012 -2.016 -1.129 1.00 98.19 105 VAL A CA 1
ATOM 837 C C . VAL A 1 105 ? 9.530 -2.076 -0.970 1.00 98.19 105 VAL A C 1
ATOM 839 O O . VAL A 1 105 ? 10.268 -1.633 -1.851 1.00 98.19 105 VAL A O 1
ATOM 842 N N . LYS A 1 106 ? 10.013 -2.677 0.120 1.00 98.19 106 LYS A N 1
ATOM 843 C CA . LYS A 1 106 ? 11.446 -2.837 0.371 1.00 98.19 106 LYS A CA 1
ATOM 844 C C . LYS A 1 106 ? 12.118 -3.716 -0.685 1.00 98.19 106 LYS A C 1
ATOM 846 O O . LYS A 1 106 ? 13.168 -3.347 -1.201 1.00 98.19 106 LYS A O 1
ATOM 851 N N . ALA A 1 107 ? 11.515 -4.858 -1.023 1.00 97.75 107 ALA A N 1
ATOM 852 C CA . ALA A 1 107 ? 12.052 -5.763 -2.038 1.00 97.75 107 ALA A CA 1
ATOM 853 C C . ALA A 1 107 ? 12.201 -5.065 -3.401 1.00 97.75 107 ALA A C 1
ATOM 855 O O . ALA A 1 107 ? 13.225 -5.228 -4.072 1.00 97.75 107 ALA A O 1
ATOM 856 N N . TRP A 1 108 ? 11.218 -4.239 -3.770 1.00 97.88 108 TRP A N 1
ATOM 857 C CA . TRP A 1 108 ? 11.291 -3.386 -4.952 1.00 97.88 108 TRP A CA 1
ATOM 858 C C . TRP A 1 108 ? 12.437 -2.377 -4.870 1.00 97.88 108 TRP A C 1
ATOM 860 O O . TRP A 1 108 ? 13.279 -2.355 -5.759 1.00 97.88 108 TRP A O 1
ATOM 870 N N . GLN A 1 109 ? 12.521 -1.587 -3.798 1.00 96.69 109 GLN A N 1
ATOM 871 C CA . GLN A 1 109 ? 13.566 -0.566 -3.641 1.00 96.69 109 GLN A CA 1
ATOM 872 C C . GLN A 1 109 ? 14.989 -1.154 -3.668 1.00 96.69 109 GLN A C 1
ATOM 874 O O . GLN A 1 109 ? 15.916 -0.502 -4.150 1.00 96.69 109 GLN A O 1
ATOM 879 N N . ASP A 1 110 ? 15.166 -2.381 -3.170 1.00 97.50 110 ASP A N 1
ATOM 880 C CA . ASP A 1 110 ? 16.470 -3.045 -3.104 1.00 97.50 110 ASP A CA 1
ATOM 881 C C . ASP A 1 110 ? 16.924 -3.620 -4.462 1.00 97.50 110 ASP A C 1
ATOM 883 O O . ASP A 1 110 ? 18.127 -3.730 -4.713 1.00 97.50 110 ASP A O 1
ATOM 887 N N . SER A 1 111 ? 15.992 -4.018 -5.338 1.00 95.88 111 SER A N 1
ATOM 888 C CA . SER A 1 111 ? 16.312 -4.852 -6.512 1.00 95.88 111 SER A CA 1
ATOM 889 C C . SER A 1 111 ? 15.678 -4.424 -7.837 1.00 95.8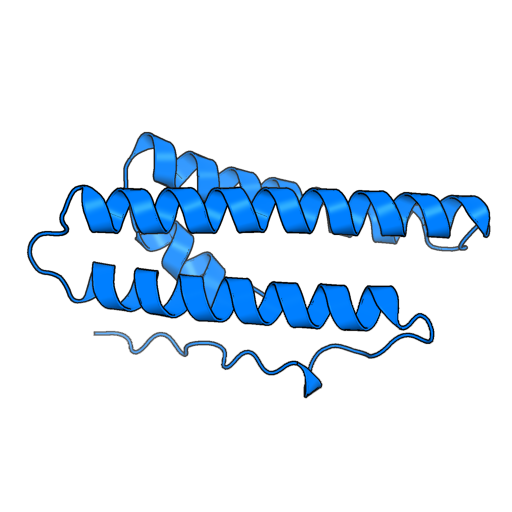8 111 SER A C 1
ATOM 891 O O . SER A 1 111 ? 16.141 -4.854 -8.894 1.00 95.88 111 SER A O 1
ATOM 893 N N . ASN A 1 112 ? 14.641 -3.588 -7.799 1.00 95.12 112 ASN A N 1
ATOM 894 C CA . ASN A 1 112 ? 13.717 -3.314 -8.901 1.00 95.12 112 ASN A CA 1
ATOM 895 C C . ASN A 1 112 ? 13.123 -4.588 -9.539 1.00 95.12 112 ASN A C 1
ATOM 897 O O . ASN A 1 112 ? 12.776 -4.588 -10.724 1.00 95.12 112 ASN A O 1
ATOM 901 N N . ASP A 1 113 ? 13.027 -5.683 -8.774 1.00 95.19 113 ASP A N 1
ATOM 902 C CA . ASP A 1 113 ? 12.316 -6.891 -9.186 1.00 95.19 113 ASP A CA 1
ATOM 903 C C . ASP A 1 113 ? 10.804 -6.649 -9.109 1.00 95.19 113 ASP A C 1
ATOM 905 O O . ASP A 1 113 ? 10.255 -6.352 -8.047 1.00 95.19 113 ASP A O 1
ATOM 909 N N . ILE A 1 114 ? 10.133 -6.746 -10.257 1.00 95.44 114 ILE A N 1
ATOM 910 C CA . ILE A 1 114 ? 8.707 -6.441 -10.408 1.00 95.44 114 ILE A CA 1
ATOM 911 C C . ILE A 1 114 ? 7.803 -7.592 -9.948 1.00 95.44 114 ILE A C 1
ATOM 913 O O . ILE A 1 114 ? 6.615 -7.380 -9.688 1.00 95.44 114 ILE A O 1
ATOM 917 N N . GLU A 1 115 ? 8.334 -8.813 -9.840 1.00 95.12 115 GLU A N 1
ATOM 918 C CA . GLU A 1 115 ? 7.530 -10.008 -9.562 1.00 95.12 115 GLU A CA 1
ATOM 919 C C . GLU A 1 115 ? 6.845 -9.972 -8.182 1.00 95.12 115 GLU A C 1
ATOM 921 O O . GLU A 1 115 ? 5.640 -10.234 -8.129 1.00 95.12 115 GLU A O 1
ATOM 926 N N . PRO A 1 116 ? 7.508 -9.568 -7.075 1.00 95.62 116 PRO A N 1
ATOM 927 C CA . PRO A 1 116 ? 6.843 -9.439 -5.777 1.00 95.62 116 PRO A CA 1
ATOM 928 C C . PRO A 1 116 ? 5.670 -8.452 -5.786 1.00 95.62 116 PRO A C 1
ATOM 930 O O . PRO A 1 116 ? 4.630 -8.732 -5.193 1.00 95.62 116 PRO A O 1
ATOM 933 N N . ILE A 1 117 ? 5.807 -7.317 -6.484 1.00 95.69 117 ILE A N 1
ATOM 934 C CA . ILE A 1 117 ? 4.720 -6.334 -6.616 1.00 95.69 117 ILE A CA 1
ATOM 935 C C . ILE A 1 117 ? 3.584 -6.922 -7.446 1.00 95.69 117 ILE A C 1
ATOM 937 O O . ILE A 1 117 ? 2.422 -6.764 -7.092 1.00 95.69 117 ILE A O 1
ATOM 941 N N . THR A 1 118 ? 3.920 -7.600 -8.544 1.00 94.00 118 THR A N 1
ATOM 942 C CA . THR A 1 118 ? 2.943 -8.223 -9.443 1.00 94.00 118 THR A CA 1
ATOM 943 C C . THR A 1 118 ? 2.073 -9.218 -8.686 1.00 94.00 118 THR A C 1
ATOM 945 O O . THR A 1 118 ? 0.847 -9.135 -8.754 1.00 94.00 118 THR A O 1
ATOM 948 N N . GLU A 1 119 ? 2.690 -10.132 -7.937 1.00 93.25 119 GLU A N 1
ATOM 949 C CA . GLU A 1 119 ? 1.955 -11.116 -7.143 1.00 93.25 119 GLU A CA 1
ATOM 950 C C . GLU A 1 119 ? 1.117 -10.442 -6.053 1.00 93.25 119 GLU A C 1
ATOM 952 O O . GLU A 1 119 ? -0.058 -10.767 -5.877 1.00 93.25 119 GLU A O 1
ATOM 957 N N . TYR A 1 120 ? 1.681 -9.448 -5.366 1.00 93.81 120 TYR A N 1
ATOM 958 C CA . TYR A 1 120 ? 0.960 -8.740 -4.317 1.00 93.81 120 TYR A CA 1
ATOM 959 C C . TYR A 1 120 ? -0.275 -8.003 -4.854 1.00 93.81 120 TYR A C 1
ATOM 961 O O . TYR A 1 120 ? -1.374 -8.205 -4.351 1.00 93.81 120 TYR A O 1
ATOM 969 N N . VAL A 1 121 ? -0.121 -7.212 -5.917 1.00 92.31 121 VAL A N 1
ATOM 970 C CA . VAL A 1 121 ? -1.187 -6.376 -6.493 1.00 92.31 121 VAL A CA 1
ATOM 971 C C . VAL A 1 121 ? -2.277 -7.195 -7.184 1.00 92.31 121 VAL A C 1
ATOM 973 O O . VAL A 1 121 ? -3.440 -6.802 -7.151 1.00 92.31 121 VAL A O 1
ATOM 976 N N . PHE A 1 122 ? -1.928 -8.299 -7.850 1.00 90.50 122 PHE A N 1
ATOM 977 C CA . PHE A 1 122 ? -2.882 -9.020 -8.700 1.00 90.50 122 PHE A CA 1
ATOM 978 C C . PHE A 1 122 ? -3.424 -10.316 -8.110 1.00 90.50 122 PHE A C 1
ATOM 980 O O . PHE A 1 122 ? -4.442 -10.787 -8.624 1.00 90.50 122 PHE A O 1
ATOM 987 N N . SER A 1 123 ? -2.770 -10.882 -7.093 1.00 88.56 123 SER A N 1
ATOM 988 C CA . SER A 1 123 ? -3.124 -12.190 -6.529 1.00 88.56 123 SER A CA 1
ATOM 989 C C . SER A 1 123 ? -3.424 -12.141 -5.031 1.00 88.56 123 SER A C 1
ATOM 991 O O . SER A 1 123 ? -4.262 -12.916 -4.571 1.00 88.56 123 SER A O 1
ATOM 993 N N . LEU A 1 124 ? -2.744 -11.275 -4.271 1.00 88.56 124 LEU A N 1
ATOM 994 C CA . LEU A 1 124 ? -2.866 -11.237 -2.809 1.00 88.56 124 LEU A CA 1
ATOM 995 C C . LEU A 1 124 ? -3.761 -10.101 -2.315 1.00 88.56 124 LEU A C 1
ATOM 997 O O . LEU A 1 124 ? -4.547 -10.321 -1.405 1.00 88.56 124 LEU A O 1
ATOM 1001 N N . TRP A 1 125 ? -3.672 -8.908 -2.901 1.00 88.12 125 TRP A N 1
ATOM 1002 C CA . TRP A 1 125 ? -4.492 -7.767 -2.509 1.00 88.12 125 TRP A CA 1
ATOM 1003 C C . TRP A 1 125 ? -5.776 -7.688 -3.359 1.00 88.12 125 TRP A C 1
ATOM 1005 O O . TRP A 1 125 ? -5.705 -7.801 -4.587 1.00 88.12 125 TRP A O 1
ATOM 1015 N N . PRO A 1 126 ? -6.961 -7.496 -2.748 1.00 80.69 126 PRO A N 1
ATOM 1016 C CA . PRO A 1 126 ? -7.226 -7.263 -1.331 1.00 80.69 126 PRO A CA 1
ATOM 1017 C C . PRO A 1 126 ? -7.518 -8.599 -0.616 1.00 80.69 126 PRO A C 1
ATOM 1019 O O . PRO A 1 126 ? -8.374 -9.362 -1.073 1.00 80.69 126 PRO A O 1
ATOM 1022 N N . ALA A 1 127 ? -6.817 -8.881 0.486 1.00 63.78 127 ALA A N 1
ATOM 1023 C CA . ALA A 1 127 ? -7.036 -10.070 1.322 1.00 63.78 127 ALA A CA 1
ATOM 1024 C C . ALA A 1 127 ? -7.882 -9.747 2.556 1.00 63.78 127 ALA A C 1
ATOM 1026 O O . ALA A 1 127 ? -7.700 -8.640 3.109 1.00 63.78 127 ALA A O 1
#

Radius of gyration: 15.91 Å; chains: 1; bounding box: 38×28×46 Å

Secondary structure (DSSP, 8-state):
----------GGGSPP-S-HHHHHHHHHHHHHHHHHHHHHHHHHH-SS--HHHHHHHHHHHHHHHHHHHHHHHHHHHHHHHTT-TTHHHHHHHHHHHHHHHHHHHHHHHHH--SHHHHHIIIIIS--

Sequence (127 aa):
MTTSTRIILNADTIPRVDIDFMNNTHVEEIEMVKELGKLVAAYQDSAMPTISETNEITQSLEKWLQHTEAHFERENTLMREINFPVYLVHSGEHEIALDQMAGVVKAWQDSNDIEPITEYVFSLWPA

pLDDT: mean 90.19, std 13.32, range [31.69, 98.5]